Protein AF-A0A0Q9ZPK7-F1 (afdb_monomer)

Radius of gyration: 18.31 Å; Cα contacts (8 Å, |Δi|>4): 106; chains: 1; bounding box: 59×22×41 Å

Foldseek 3Di:
DVLVVQLVVLVVVVVVLVVLFDPVCPPDPCVVVLVVVLNVLSNQLSVLVVQCVVPVDPLSVLSNLLSVLQNVLSVLVCCVPRVVPVVSVVSSVVSNVSSVVSVCVSPVVVVVVVVVVVVVVVVD

Mean predicted aligned error: 6.79 Å

Solvent-accessible surface area (backbone atoms only — not comparable to full-atom values): 6352 Å² total; per-residue (Å²): 113,68,26,58,53,52,33,53,51,50,52,53,51,50,54,58,54,58,73,65,47,50,78,88,55,75,77,44,87,59,50,65,56,53,50,53,52,52,53,52,40,38,51,45,34,20,50,25,47,43,48,22,70,73,67,68,42,77,49,35,46,29,40,29,52,16,33,50,26,40,46,49,13,55,54,25,42,43,39,19,65,56,61,68,39,63,76,31,47,59,59,14,52,52,28,40,53,51,14,52,55,26,45,48,57,43,58,49,57,62,55,53,57,53,52,53,56,58,51,59,63,68,77,105

Structure (mmCIF, N/CA/C/O backbone):
data_AF-A0A0Q9ZPK7-F1
#
_entry.id   AF-A0A0Q9ZPK7-F1
#
loop_
_atom_site.group_PDB
_atom_site.id
_atom_site.type_symbol
_atom_site.label_atom_id
_atom_site.label_alt_id
_atom_site.label_comp_id
_atom_site.label_asym_id
_atom_site.label_entity_id
_atom_site.label_seq_id
_atom_site.pdbx_PDB_ins_code
_atom_site.Cartn_x
_atom_site.Cartn_y
_atom_site.Cartn_z
_atom_site.occupancy
_atom_site.B_iso_or_equiv
_atom_site.auth_seq_id
_atom_site.auth_comp_id
_atom_site.auth_asym_id
_atom_site.auth_atom_id
_atom_site.pdbx_PDB_model_num
ATOM 1 N N . MET A 1 1 ? 3.660 2.957 18.106 1.00 65.31 1 MET A N 1
ATOM 2 C CA . MET A 1 1 ? 4.933 2.265 17.788 1.00 65.31 1 MET A CA 1
ATOM 3 C C . MET A 1 1 ? 4.778 1.251 16.650 1.00 65.31 1 MET A C 1
ATOM 5 O O . MET A 1 1 ? 5.579 1.303 15.731 1.00 65.31 1 MET A O 1
ATOM 9 N N . LEU A 1 2 ? 3.735 0.406 16.634 1.00 80.31 2 LEU A N 1
ATOM 10 C CA . LEU A 1 2 ? 3.537 -0.619 15.588 1.00 80.31 2 LEU A CA 1
ATOM 11 C C . LEU A 1 2 ? 3.354 -0.068 14.157 1.00 80.31 2 LEU A C 1
ATOM 13 O O . LEU A 1 2 ? 4.023 -0.539 13.247 1.00 80.31 2 LEU A O 1
ATOM 17 N N . GLY A 1 3 ? 2.539 0.975 13.951 1.00 83.25 3 GLY A N 1
ATOM 18 C CA . GLY A 1 3 ? 2.355 1.571 12.616 1.00 83.25 3 GLY A CA 1
ATOM 19 C C . GLY A 1 3 ? 3.640 2.151 12.007 1.00 83.25 3 GLY A C 1
ATOM 20 O O . GLY A 1 3 ? 3.87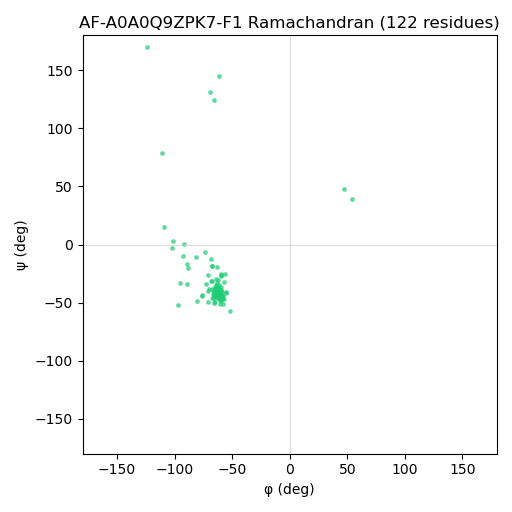1 2.011 10.813 1.00 83.25 3 GLY A O 1
ATOM 21 N N . ILE A 1 4 ? 4.522 2.721 12.836 1.00 87.38 4 ILE A N 1
ATOM 22 C CA . ILE A 1 4 ? 5.833 3.234 12.398 1.00 87.38 4 ILE A CA 1
ATOM 23 C C . ILE A 1 4 ? 6.721 2.086 11.906 1.00 87.38 4 ILE A C 1
ATOM 25 O O . ILE A 1 4 ? 7.375 2.217 10.876 1.00 87.38 4 ILE A O 1
ATOM 29 N N . A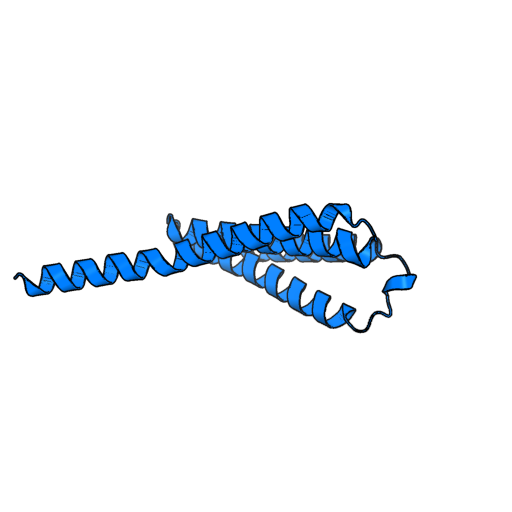LA A 1 5 ? 6.713 0.947 12.607 1.00 89.00 5 ALA A N 1
ATOM 30 C CA . ALA A 1 5 ? 7.453 -0.238 12.180 1.00 89.00 5 ALA A CA 1
ATOM 31 C C . ALA A 1 5 ? 6.938 -0.769 10.832 1.00 89.00 5 ALA A C 1
ATOM 33 O O . ALA A 1 5 ? 7.737 -1.091 9.957 1.00 89.00 5 ALA A O 1
ATOM 34 N N . VAL A 1 6 ? 5.615 -0.788 10.629 1.00 89.00 6 VAL A N 1
ATOM 35 C CA . VAL A 1 6 ? 5.009 -1.186 9.347 1.00 89.00 6 VAL A CA 1
ATOM 36 C C . VAL A 1 6 ? 5.439 -0.243 8.221 1.00 89.00 6 VAL A C 1
ATOM 38 O O . VAL A 1 6 ? 5.853 -0.718 7.165 1.00 89.00 6 VAL A O 1
ATOM 41 N N . VAL A 1 7 ? 5.411 1.075 8.446 1.00 91.31 7 VAL A N 1
ATOM 42 C CA . VAL A 1 7 ? 5.887 2.069 7.466 1.00 91.31 7 VAL A CA 1
ATOM 43 C C . VAL A 1 7 ? 7.364 1.851 7.133 1.00 91.31 7 VAL A C 1
ATOM 45 O O . VAL A 1 7 ? 7.717 1.804 5.958 1.00 91.31 7 VAL A O 1
ATOM 48 N N . ALA A 1 8 ? 8.221 1.648 8.137 1.00 90.56 8 ALA A N 1
ATOM 49 C CA . ALA A 1 8 ? 9.649 1.419 7.924 1.00 90.56 8 ALA A CA 1
ATOM 50 C C . ALA A 1 8 ? 9.922 0.159 7.082 1.00 90.56 8 ALA A C 1
ATOM 52 O O . ALA A 1 8 ? 10.739 0.198 6.162 1.00 90.56 8 ALA A O 1
ATOM 53 N N . ILE A 1 9 ? 9.201 -0.937 7.349 1.00 91.19 9 ILE A N 1
ATOM 54 C CA . ILE A 1 9 ? 9.299 -2.175 6.563 1.00 91.19 9 ILE A CA 1
ATOM 55 C C . ILE A 1 9 ?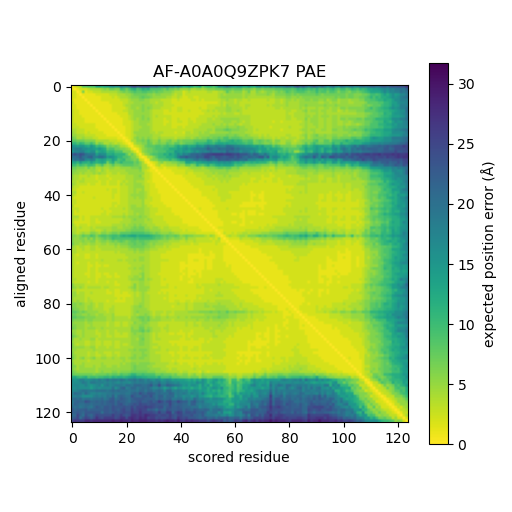 8.846 -1.937 5.117 1.00 91.19 9 ILE A C 1
ATOM 57 O O . ILE A 1 9 ? 9.521 -2.370 4.187 1.00 91.19 9 ILE A O 1
ATOM 61 N N . ASN A 1 10 ? 7.739 -1.222 4.909 1.00 91.00 10 ASN A N 1
ATOM 62 C CA . ASN A 1 10 ? 7.237 -0.927 3.566 1.00 91.00 10 ASN A CA 1
ATOM 63 C C . ASN A 1 10 ? 8.205 -0.041 2.765 1.00 91.00 10 ASN A C 1
ATOM 65 O O . ASN A 1 10 ? 8.447 -0.311 1.592 1.00 91.00 10 ASN A O 1
ATOM 69 N N . ILE A 1 11 ? 8.824 0.960 3.401 1.00 91.56 11 ILE A N 1
ATOM 70 C CA . ILE A 1 11 ? 9.876 1.777 2.776 1.00 91.56 11 ILE A CA 1
ATOM 71 C C . ILE A 1 11 ? 11.073 0.904 2.382 1.00 91.56 11 ILE A C 1
ATOM 73 O O . ILE A 1 11 ? 11.588 1.022 1.272 1.00 91.56 11 ILE A O 1
ATOM 77 N N . TYR A 1 12 ? 11.507 -0.002 3.262 1.00 92.69 12 TYR A N 1
ATOM 78 C CA . TYR A 1 12 ? 12.594 -0.929 2.951 1.00 92.69 12 TYR A CA 1
ATOM 79 C C . TYR A 1 12 ? 12.273 -1.814 1.734 1.00 92.69 12 TYR A C 1
ATOM 81 O O . TYR A 1 12 ? 13.112 -1.977 0.846 1.00 92.69 12 TYR A O 1
ATOM 89 N N . LEU A 1 13 ? 11.053 -2.356 1.667 1.00 89.06 13 LEU A N 1
ATOM 90 C CA . LEU A 1 13 ? 10.597 -3.162 0.533 1.00 89.06 13 LEU A CA 1
ATOM 91 C C . LEU A 1 13 ? 10.521 -2.343 -0.762 1.00 89.06 13 LEU A C 1
ATOM 93 O O . LEU A 1 13 ? 10.933 -2.840 -1.809 1.00 89.06 13 LEU A O 1
ATOM 97 N N . LEU A 1 14 ? 10.084 -1.083 -0.690 1.00 89.38 14 LEU A N 1
ATOM 98 C CA . LEU A 1 14 ? 10.084 -0.169 -1.832 1.00 89.38 14 LEU A CA 1
ATOM 99 C C . LEU A 1 14 ? 11.495 0.023 -2.400 1.00 89.38 14 LEU A C 1
ATOM 101 O O . LEU A 1 14 ? 11.683 -0.097 -3.606 1.00 89.38 14 LEU A O 1
ATOM 105 N N . PHE A 1 15 ? 12.506 0.241 -1.552 1.00 89.19 15 PHE A N 1
ATOM 106 C CA . PHE A 1 15 ? 13.897 0.336 -2.015 1.00 89.19 15 PHE A CA 1
ATOM 107 C C . PHE A 1 15 ? 14.388 -0.952 -2.682 1.00 89.19 15 PHE A C 1
ATOM 109 O O . PHE A 1 15 ? 15.114 -0.894 -3.674 1.00 89.19 15 PHE A O 1
ATOM 116 N N . LYS A 1 16 ? 13.989 -2.120 -2.162 1.00 89.75 16 LYS A N 1
ATOM 117 C CA . LYS A 1 16 ? 14.328 -3.410 -2.778 1.00 89.75 16 LYS A CA 1
ATOM 118 C C . LYS A 1 16 ? 13.706 -3.573 -4.157 1.00 89.75 16 LYS A C 1
ATOM 120 O O . LYS A 1 16 ? 14.392 -4.049 -5.053 1.00 89.75 16 LYS A O 1
ATOM 125 N N . LEU A 1 17 ? 12.454 -3.158 -4.323 1.00 85.62 17 LEU A N 1
ATOM 126 C CA . LEU A 1 17 ? 11.777 -3.159 -5.617 1.00 85.62 17 LEU A CA 1
ATOM 127 C C . LEU A 1 17 ? 12.433 -2.193 -6.593 1.00 85.62 17 LEU A C 1
ATOM 129 O O . LEU A 1 17 ? 12.682 -2.553 -7.738 1.00 85.62 17 LEU A O 1
AT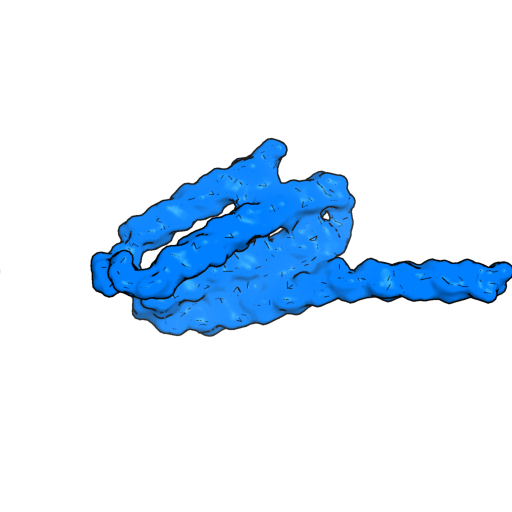OM 133 N N . LEU A 1 18 ? 12.786 -0.999 -6.122 1.00 85.75 18 LEU A N 1
ATOM 134 C CA . LEU A 1 18 ? 13.441 0.013 -6.940 1.00 85.75 18 LEU A CA 1
ATOM 135 C C . LEU A 1 18 ? 14.776 -0.466 -7.512 1.00 85.75 18 LEU A C 1
ATOM 137 O O . LEU A 1 18 ? 15.100 -0.170 -8.655 1.00 85.75 18 LEU A O 1
ATOM 141 N N . ALA A 1 19 ? 15.523 -1.250 -6.735 1.00 86.94 19 ALA A N 1
ATOM 142 C CA . ALA A 1 19 ? 16.781 -1.846 -7.172 1.00 86.94 19 ALA A CA 1
ATOM 143 C C . ALA A 1 19 ? 16.613 -2.933 -8.254 1.00 86.94 19 ALA A C 1
ATOM 145 O O . ALA A 1 19 ? 17.608 -3.356 -8.835 1.00 86.94 19 ALA A O 1
ATOM 146 N N . MET A 1 20 ? 15.388 -3.408 -8.506 1.00 86.44 20 MET A N 1
ATOM 147 C CA . MET A 1 20 ? 15.083 -4.384 -9.559 1.00 86.44 20 MET A CA 1
ATOM 148 C C . MET A 1 20 ? 14.674 -3.720 -10.880 1.00 86.44 20 MET A C 1
ATOM 150 O O . MET A 1 20 ? 14.562 -4.419 -11.883 1.00 86.44 20 MET A O 1
ATOM 154 N N . VAL A 1 21 ? 14.442 -2.400 -10.893 1.00 83.75 21 VAL A N 1
ATOM 155 C CA . VAL A 1 21 ? 14.015 -1.673 -12.097 1.00 83.75 21 VAL A CA 1
ATOM 156 C C . VAL A 1 21 ? 15.137 -1.696 -13.139 1.00 83.75 21 VAL A C 1
ATOM 158 O O . VAL A 1 21 ? 16.246 -1.247 -12.839 1.00 83.75 21 VAL A O 1
ATOM 161 N N . PRO A 1 22 ? 14.878 -2.175 -14.368 1.00 79.06 22 PRO A N 1
ATOM 162 C CA . PRO A 1 22 ? 15.826 -2.066 -15.469 1.00 79.06 22 PRO A CA 1
ATOM 163 C C . PRO A 1 22 ? 16.123 -0.600 -15.803 1.00 79.06 22 PRO A C 1
ATOM 165 O O . PRO A 1 22 ? 15.222 0.240 -15.784 1.00 79.06 22 PRO A O 1
ATOM 168 N N . GLU A 1 23 ? 17.361 -0.288 -16.201 1.00 73.44 23 GLU A N 1
ATOM 169 C CA . GLU A 1 23 ? 17.784 1.097 -16.485 1.00 73.44 23 GLU A CA 1
ATOM 170 C C . GLU A 1 23 ? 16.923 1.816 -17.538 1.00 73.44 23 GLU A C 1
ATOM 172 O O . GLU A 1 23 ? 16.778 3.037 -17.498 1.00 73.44 23 GLU A O 1
ATOM 177 N N . ALA A 1 24 ? 16.281 1.056 -18.430 1.00 69.69 24 ALA A N 1
ATOM 178 C CA . ALA A 1 24 ? 15.377 1.561 -19.459 1.00 69.69 24 ALA A CA 1
ATOM 179 C C . ALA A 1 24 ? 14.162 2.340 -18.910 1.00 69.69 24 ALA A C 1
ATOM 181 O O . ALA A 1 24 ? 13.644 3.210 -19.605 1.00 69.69 24 ALA A O 1
ATOM 182 N N . PHE A 1 25 ? 13.727 2.067 -17.675 1.00 68.44 25 PHE A N 1
ATOM 183 C CA . PHE A 1 25 ? 12.549 2.699 -17.065 1.00 68.44 25 PHE A CA 1
ATOM 184 C C . PHE A 1 25 ? 12.890 3.803 -16.050 1.00 68.44 25 PHE A C 1
ATOM 186 O O . PHE A 1 25 ? 11.990 4.465 -15.535 1.00 68.44 25 PHE A O 1
ATOM 193 N N . ILE A 1 26 ? 14.179 4.047 -15.775 1.00 61.41 26 ILE A N 1
ATOM 194 C CA . ILE A 1 26 ? 14.634 5.040 -14.781 1.00 61.41 26 ILE A CA 1
ATOM 195 C C . ILE A 1 26 ? 14.318 6.487 -15.221 1.00 61.41 26 ILE A C 1
ATOM 197 O O . ILE A 1 26 ? 14.249 7.388 -14.386 1.00 61.41 26 ILE A O 1
ATOM 201 N N . TYR A 1 27 ? 14.061 6.710 -16.515 1.00 56.91 27 TYR A N 1
ATOM 202 C CA . TYR A 1 27 ? 13.782 8.028 -17.102 1.00 56.91 27 TYR A CA 1
ATOM 203 C C . TYR A 1 27 ? 12.327 8.234 -17.541 1.00 56.91 27 TYR A C 1
ATOM 205 O O . TYR A 1 27 ? 12.038 9.179 -18.277 1.00 56.91 27 TYR A O 1
ATOM 213 N N . ASP A 1 28 ? 11.405 7.376 -17.103 1.00 68.94 28 ASP A N 1
ATOM 214 C CA . ASP A 1 28 ? 9.989 7.571 -17.401 1.00 68.94 28 ASP A CA 1
ATOM 215 C C . ASP A 1 28 ? 9.439 8.793 -16.641 1.00 68.94 28 ASP A C 1
ATOM 217 O O . ASP A 1 28 ? 9.619 8.943 -15.430 1.00 68.94 28 ASP A O 1
ATOM 221 N N . TYR A 1 29 ? 8.738 9.679 -17.350 1.00 70.75 29 TYR A N 1
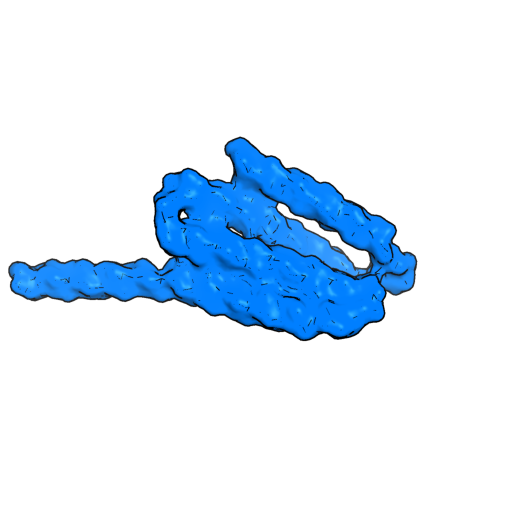ATOM 222 C CA . TYR A 1 29 ? 8.132 10.886 -16.784 1.00 70.75 29 TYR A CA 1
ATOM 223 C C . TYR A 1 29 ? 7.123 10.562 -15.670 1.00 70.75 29 TYR A C 1
ATOM 225 O O . TYR A 1 29 ? 6.915 11.364 -14.759 1.00 70.75 29 TYR A O 1
ATOM 233 N N . PHE A 1 30 ? 6.514 9.374 -15.712 1.00 76.50 30 PHE A N 1
ATOM 234 C CA . PHE A 1 30 ? 5.543 8.926 -14.712 1.00 76.50 30 PHE A CA 1
ATOM 235 C C . PHE A 1 30 ? 6.175 8.353 -13.436 1.00 76.50 30 PHE A C 1
ATOM 237 O O . PHE A 1 30 ? 5.478 8.186 -12.430 1.00 76.50 30 PHE A O 1
ATOM 244 N N . TYR A 1 31 ? 7.486 8.115 -13.429 1.00 80.94 31 TYR A N 1
ATOM 245 C CA . TYR A 1 31 ? 8.197 7.519 -12.300 1.00 80.94 31 TYR A CA 1
ATOM 246 C C . TYR A 1 31 ? 8.079 8.316 -10.984 1.00 80.94 31 TYR A C 1
ATOM 248 O O . TYR A 1 31 ? 7.757 7.711 -9.956 1.00 80.94 31 TYR A O 1
ATOM 256 N N . PRO A 1 32 ? 8.218 9.661 -10.960 1.00 84.06 32 PRO A N 1
ATOM 257 C CA . PRO A 1 32 ? 8.023 10.447 -9.739 1.00 84.06 32 PRO A CA 1
ATOM 258 C C . PRO A 1 32 ? 6.585 10.386 -9.207 1.00 84.06 32 PRO A C 1
ATOM 260 O O . PRO A 1 32 ? 6.376 10.360 -7.994 1.00 84.06 32 PRO A O 1
ATOM 263 N N . VAL A 1 33 ? 5.592 10.346 -10.103 1.00 86.94 33 VAL A N 1
ATOM 264 C CA . VAL A 1 33 ? 4.168 10.260 -9.736 1.00 86.94 33 VAL A CA 1
ATOM 265 C C . VAL A 1 33 ? 3.874 8.911 -9.093 1.00 86.94 33 VAL A C 1
ATOM 267 O O . VAL A 1 33 ? 3.253 8.858 -8.032 1.00 86.94 33 VAL A O 1
ATOM 270 N N . TYR A 1 34 ? 4.374 7.831 -9.695 1.00 85.69 34 TYR A N 1
ATOM 271 C CA . TYR A 1 34 ? 4.277 6.491 -9.128 1.00 85.69 34 TYR A CA 1
ATOM 272 C C . TYR A 1 34 ? 4.913 6.423 -7.729 1.00 85.69 34 TYR A C 1
ATOM 274 O O . TYR A 1 34 ? 4.284 5.935 -6.789 1.00 85.69 34 TYR A O 1
ATOM 282 N N . LEU A 1 35 ? 6.119 6.974 -7.559 1.00 87.50 35 LEU A N 1
ATOM 283 C CA . LEU A 1 35 ? 6.805 7.022 -6.264 1.00 87.50 35 LEU A CA 1
ATOM 284 C C . LEU A 1 35 ? 5.997 7.789 -5.210 1.00 87.50 35 LEU A C 1
ATOM 286 O O . LEU A 1 35 ? 5.849 7.314 -4.085 1.00 87.50 35 LEU A O 1
ATOM 290 N N . ALA A 1 36 ? 5.441 8.948 -5.570 1.00 90.75 36 ALA A N 1
ATOM 291 C CA . ALA A 1 36 ? 4.629 9.756 -4.665 1.00 90.75 36 ALA A CA 1
ATOM 292 C C . ALA A 1 36 ? 3.346 9.030 -4.227 1.00 90.75 36 ALA A C 1
ATOM 294 O O . ALA A 1 36 ? 3.024 9.020 -3.038 1.00 90.75 36 ALA A O 1
ATOM 295 N N . LEU A 1 37 ? 2.641 8.391 -5.167 1.00 90.62 37 LEU A N 1
ATOM 296 C CA . LEU A 1 37 ? 1.441 7.603 -4.876 1.00 90.62 37 LEU A CA 1
ATOM 297 C C . LEU A 1 37 ? 1.767 6.395 -3.994 1.00 90.62 37 LEU A C 1
ATOM 299 O O . LEU A 1 37 ? 1.106 6.189 -2.981 1.00 90.62 37 LEU A O 1
ATOM 303 N N . THR A 1 38 ? 2.848 5.679 -4.301 1.00 91.75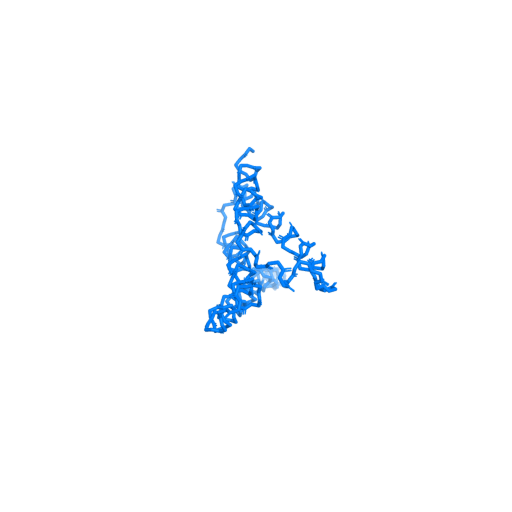 38 THR A N 1
ATOM 304 C CA . THR A 1 38 ? 3.298 4.531 -3.501 1.00 91.75 38 THR A CA 1
ATOM 305 C C . THR A 1 38 ? 3.636 4.955 -2.071 1.00 91.75 38 THR A C 1
ATOM 307 O O . THR A 1 38 ? 3.218 4.312 -1.111 1.00 91.75 38 THR A O 1
ATOM 310 N N . LEU A 1 39 ? 4.346 6.074 -1.892 1.00 93.06 39 LEU A N 1
ATOM 311 C CA . LEU A 1 39 ? 4.633 6.622 -0.563 1.00 93.06 39 LEU A CA 1
ATOM 312 C C . LEU A 1 39 ? 3.352 6.999 0.192 1.00 93.06 39 LEU A C 1
ATOM 314 O O . LEU A 1 39 ? 3.253 6.736 1.393 1.00 93.06 39 LEU A O 1
ATOM 318 N N . LEU A 1 40 ? 2.362 7.572 -0.496 1.00 94.94 40 LEU A N 1
ATOM 319 C CA . LEU A 1 40 ? 1.066 7.885 0.099 1.00 94.94 40 LEU A CA 1
ATOM 320 C C . LEU A 1 40 ? 0.342 6.610 0.557 1.00 94.94 40 LEU A C 1
ATOM 322 O O . LEU A 1 40 ? -0.166 6.576 1.679 1.00 94.94 40 LEU A O 1
ATOM 326 N N . THR A 1 41 ? 0.358 5.550 -0.253 1.00 94.88 41 THR A N 1
ATOM 327 C CA . THR A 1 41 ? -0.210 4.244 0.108 1.00 94.88 41 THR A CA 1
ATOM 328 C C . THR A 1 41 ? 0.510 3.628 1.310 1.00 94.88 41 THR A C 1
ATOM 330 O O . THR A 1 41 ? -0.140 3.122 2.225 1.00 94.88 41 THR A O 1
ATOM 333 N N . ILE A 1 42 ? 1.839 3.736 1.392 1.00 94.75 42 ILE A N 1
ATOM 334 C CA . ILE A 1 42 ? 2.617 3.261 2.549 1.00 94.75 42 ILE A CA 1
ATOM 335 C C . ILE A 1 42 ? 2.216 4.003 3.831 1.00 94.75 42 ILE A C 1
ATOM 337 O O . ILE A 1 42 ? 1.997 3.379 4.876 1.00 94.75 42 ILE A O 1
ATOM 341 N N . LEU A 1 43 ? 2.093 5.332 3.765 1.00 95.25 43 LEU A N 1
ATOM 342 C CA . LEU A 1 43 ? 1.624 6.132 4.897 1.00 95.25 43 LEU A CA 1
ATOM 343 C C . LEU A 1 43 ? 0.189 5.754 5.282 1.00 95.25 43 LEU A C 1
ATOM 345 O O . LEU A 1 43 ? -0.099 5.597 6.470 1.00 95.25 43 LEU A O 1
ATOM 349 N N . LEU A 1 44 ? -0.685 5.541 4.294 1.00 95.69 44 LEU A N 1
ATOM 350 C CA . LEU A 1 44 ? -2.061 5.100 4.505 1.00 95.69 44 LEU A CA 1
ATOM 351 C C . LEU A 1 44 ? -2.115 3.757 5.242 1.00 95.69 44 LEU A C 1
ATOM 353 O O . LEU A 1 44 ? -2.872 3.637 6.202 1.00 95.69 44 LEU A O 1
ATOM 357 N N . VAL A 1 45 ? -1.286 2.778 4.867 1.00 95.50 45 VAL A N 1
ATOM 358 C CA . VAL A 1 45 ? -1.175 1.494 5.582 1.00 95.50 45 VAL A CA 1
ATOM 359 C C . VAL A 1 45 ? -0.754 1.715 7.036 1.00 95.50 45 VAL A C 1
ATOM 361 O O . VAL A 1 45 ? -1.362 1.145 7.944 1.00 95.50 45 VAL A O 1
ATOM 364 N N . GLY A 1 46 ? 0.234 2.578 7.289 1.00 94.31 46 GLY A N 1
ATOM 365 C CA . GLY A 1 46 ? 0.662 2.927 8.648 1.00 94.31 46 GLY A CA 1
ATOM 366 C C . GLY A 1 46 ? -0.456 3.543 9.496 1.00 94.31 46 GLY A C 1
ATOM 367 O O . GLY A 1 46 ? -0.645 3.170 10.663 1.00 94.31 46 GLY A O 1
ATOM 368 N N . VAL A 1 47 ? -1.227 4.455 8.900 1.00 94.44 47 VAL A N 1
ATOM 369 C CA . VAL A 1 47 ? -2.398 5.082 9.527 1.00 94.44 47 VAL A CA 1
ATOM 370 C C . VAL A 1 47 ? -3.495 4.050 9.771 1.00 94.44 47 VAL A C 1
ATOM 372 O O . VAL A 1 47 ? -4.010 3.980 10.885 1.00 94.44 47 VAL A O 1
ATOM 375 N N . ALA A 1 48 ? -3.820 3.210 8.788 1.00 94.56 48 ALA A N 1
ATOM 376 C CA . ALA A 1 48 ? -4.868 2.201 8.902 1.00 94.56 48 ALA A CA 1
ATOM 377 C C . ALA A 1 48 ? -4.536 1.150 9.969 1.00 94.56 48 ALA A C 1
ATOM 379 O O . ALA A 1 48 ? -5.403 0.766 10.756 1.00 94.56 48 ALA A O 1
ATOM 380 N N . PHE A 1 49 ? -3.264 0.756 10.072 1.00 94.56 49 PHE A N 1
ATOM 381 C CA . PHE A 1 49 ? -2.786 -0.140 11.121 1.00 94.56 49 PHE A CA 1
ATOM 382 C C . PHE A 1 49 ? -2.919 0.496 12.507 1.00 94.56 49 PHE A C 1
ATOM 384 O O . PHE A 1 49 ? -3.415 -0.129 13.444 1.00 94.56 49 PHE A O 1
ATOM 391 N N . THR A 1 50 ? -2.516 1.761 12.634 1.00 93.94 50 THR A N 1
ATOM 392 C CA . THR A 1 50 ? -2.629 2.508 13.894 1.00 93.94 50 THR A CA 1
ATOM 393 C C . THR A 1 50 ? -4.091 2.693 14.298 1.00 93.94 50 THR A C 1
ATOM 395 O O . THR A 1 50 ? -4.444 2.443 15.448 1.00 93.94 50 THR A O 1
ATOM 398 N N . TYR A 1 51 ? -4.954 3.053 13.347 1.00 92.50 51 TYR A N 1
ATOM 399 C CA . TYR A 1 51 ? -6.390 3.207 13.555 1.00 92.50 51 TYR A CA 1
ATOM 400 C C . TYR A 1 51 ? -7.040 1.897 14.010 1.00 92.50 51 TYR A C 1
ATOM 402 O O . TYR A 1 51 ? -7.776 1.882 14.997 1.00 92.50 51 TYR A O 1
ATOM 410 N N . ASN A 1 52 ? -6.714 0.781 13.353 1.00 94.00 52 ASN A N 1
ATOM 411 C CA . ASN A 1 52 ? -7.218 -0.528 13.750 1.00 94.00 52 ASN A CA 1
ATOM 412 C C . ASN A 1 52 ? -6.724 -0.963 15.129 1.00 94.00 52 ASN A C 1
ATOM 414 O O . ASN A 1 52 ? -7.495 -1.537 15.888 1.00 94.00 52 ASN A O 1
ATOM 418 N N . ASN A 1 53 ? -5.482 -0.645 15.488 1.00 92.69 53 ASN A N 1
ATOM 419 C CA . ASN A 1 53 ? -4.955 -0.960 16.811 1.00 92.69 53 ASN A CA 1
ATOM 420 C C . ASN A 1 53 ? -5.632 -0.155 17.937 1.00 92.69 53 ASN A C 1
ATOM 422 O O . ASN A 1 53 ? -5.726 -0.646 19.056 1.00 92.69 53 ASN A O 1
ATOM 426 N N . ILE A 1 54 ? -6.081 1.075 17.663 1.00 91.81 54 ILE A N 1
ATOM 427 C CA . ILE A 1 54 ? -6.763 1.928 18.651 1.00 91.81 54 ILE A CA 1
ATOM 428 C C . ILE A 1 54 ? -8.236 1.532 18.796 1.00 91.81 54 ILE A C 1
ATOM 430 O O . ILE A 1 54 ? -8.729 1.399 19.911 1.00 91.81 54 ILE A O 1
ATOM 434 N N . VAL A 1 55 ? -8.945 1.382 17.675 1.00 91.50 55 VAL A N 1
ATOM 435 C CA . VAL A 1 55 ? -10.406 1.202 17.675 1.00 91.50 55 VAL A CA 1
ATOM 436 C C . VAL A 1 55 ? -10.802 -0.273 17.775 1.00 91.50 55 VAL A C 1
ATOM 438 O O . VAL A 1 55 ? -11.811 -0.592 18.396 1.00 91.50 55 VAL A O 1
ATOM 441 N N . SER A 1 56 ? -10.011 -1.170 17.178 1.00 90.38 56 SER A N 1
ATOM 442 C CA . SER A 1 56 ? -10.167 -2.629 17.236 1.00 90.38 56 SER A CA 1
ATOM 443 C C . SER A 1 56 ? -11.600 -3.122 16.987 1.00 90.38 56 SER A C 1
ATOM 445 O O . SER A 1 56 ? -12.149 -3.936 17.730 1.00 90.38 56 SER A O 1
ATOM 447 N N . ASN A 1 57 ? -12.243 -2.613 15.933 1.00 89.81 57 ASN A N 1
ATOM 448 C CA . ASN A 1 57 ? -13.589 -3.029 15.547 1.00 89.81 57 ASN A CA 1
ATOM 449 C C . ASN A 1 57 ? -13.634 -3.529 14.094 1.00 89.81 57 ASN A C 1
ATOM 451 O O . ASN A 1 57 ? -12.695 -3.374 13.313 1.00 89.81 57 ASN A O 1
ATOM 455 N N . LYS A 1 58 ? -14.763 -4.134 13.699 1.00 88.19 58 LYS A N 1
ATOM 456 C CA . LYS A 1 58 ? -14.936 -4.676 12.335 1.00 88.19 58 LYS A CA 1
ATOM 457 C C . LYS A 1 58 ? -14.722 -3.610 11.252 1.00 88.19 58 LYS A C 1
ATOM 459 O O . LYS A 1 58 ? -14.237 -3.915 10.171 1.00 88.19 58 LYS A O 1
ATOM 464 N N . ARG A 1 59 ? -15.067 -2.355 11.548 1.00 87.81 59 ARG A N 1
ATOM 465 C CA . ARG A 1 59 ? -14.938 -1.229 10.622 1.00 87.81 59 ARG A CA 1
ATOM 466 C C . ARG A 1 59 ? -13.477 -0.839 10.407 1.00 87.81 59 ARG A C 1
ATOM 468 O O . ARG A 1 59 ? -13.046 -0.710 9.266 1.00 87.81 59 ARG A O 1
ATOM 475 N N . SER A 1 60 ? -12.716 -0.672 11.484 1.00 91.38 60 SER A N 1
ATOM 476 C CA . SER A 1 60 ? -11.288 -0.379 11.410 1.00 91.38 60 SER A CA 1
ATOM 477 C C . SER A 1 60 ? -10.523 -1.514 10.736 1.00 91.38 60 SER A C 1
ATOM 479 O O . SER A 1 60 ? -9.564 -1.253 10.014 1.00 91.38 60 SER A O 1
ATOM 481 N N . PHE A 1 61 ? -11.011 -2.749 10.879 1.00 93.12 61 PHE A N 1
ATOM 482 C CA . PHE A 1 61 ? -10.483 -3.898 10.158 1.00 93.12 61 PHE A CA 1
ATOM 483 C C . PHE A 1 61 ? -10.731 -3.813 8.643 1.00 93.12 61 PHE A C 1
ATOM 485 O O . PHE A 1 61 ? -9.803 -4.056 7.877 1.00 93.12 61 PHE A O 1
ATOM 492 N N . TYR A 1 62 ? -11.925 -3.403 8.188 1.00 94.69 62 TYR A N 1
ATOM 493 C CA . TYR A 1 62 ? -12.174 -3.174 6.755 1.00 94.69 62 TYR A CA 1
ATOM 494 C C . TYR A 1 62 ? -11.272 -2.082 6.175 1.00 94.69 62 TYR A C 1
ATOM 496 O O . TYR A 1 62 ? -10.738 -2.257 5.084 1.00 94.69 62 TYR A O 1
ATOM 504 N N . PHE A 1 63 ? -11.046 -0.992 6.916 1.00 95.25 63 PHE A N 1
ATOM 505 C CA . PHE A 1 63 ? -10.126 0.066 6.489 1.00 95.25 63 PHE A CA 1
ATOM 506 C C . PHE A 1 63 ? -8.675 -0.423 6.391 1.00 95.25 63 PHE A C 1
ATOM 508 O O . PHE A 1 63 ? -7.995 -0.144 5.406 1.00 95.25 63 PHE A O 1
ATOM 515 N N . LEU A 1 64 ? -8.214 -1.198 7.378 1.00 95.69 64 LEU A N 1
ATOM 516 C CA . LEU A 1 64 ? -6.896 -1.831 7.342 1.00 95.69 64 LEU A CA 1
ATOM 517 C C . LEU A 1 64 ? -6.752 -2.761 6.135 1.00 95.69 64 LEU A C 1
ATOM 519 O O . LEU A 1 64 ? -5.766 -2.673 5.407 1.00 95.69 64 LEU A O 1
ATOM 523 N N . LEU A 1 65 ? -7.735 -3.631 5.907 1.00 96.12 65 LEU A N 1
ATOM 524 C CA . LEU A 1 65 ? -7.698 -4.583 4.803 1.00 96.12 65 LEU A CA 1
ATOM 525 C C . LEU A 1 65 ? -7.733 -3.874 3.442 1.00 96.12 65 LEU A C 1
ATOM 527 O O . LEU A 1 65 ? -7.007 -4.269 2.533 1.00 96.12 65 LEU A O 1
ATOM 531 N N . ALA A 1 66 ? -8.507 -2.793 3.324 1.00 96.88 66 ALA A N 1
ATOM 532 C CA . ALA A 1 66 ? -8.519 -1.962 2.129 1.00 96.88 66 ALA A CA 1
ATOM 533 C C . ALA A 1 66 ? -7.145 -1.346 1.837 1.00 96.88 66 ALA A C 1
ATOM 535 O O . ALA A 1 66 ? -6.660 -1.442 0.713 1.00 96.88 66 ALA A O 1
ATOM 536 N N . ALA A 1 67 ? -6.495 -0.760 2.849 1.00 96.12 67 ALA A N 1
ATOM 537 C CA . ALA A 1 67 ? -5.166 -0.173 2.695 1.00 96.12 67 ALA A CA 1
ATOM 538 C C . ALA A 1 67 ? -4.115 -1.226 2.299 1.00 96.12 67 ALA A C 1
ATOM 540 O O . ALA A 1 67 ? -3.270 -0.959 1.448 1.00 96.12 67 ALA A O 1
ATOM 541 N N . LEU A 1 68 ? -4.188 -2.437 2.868 1.00 94.94 68 LEU A N 1
ATOM 542 C CA . LEU A 1 68 ? -3.292 -3.541 2.509 1.00 94.94 68 LEU A CA 1
ATOM 543 C C . LEU A 1 68 ? -3.501 -4.013 1.065 1.00 94.94 68 LEU A C 1
ATOM 545 O O . LEU A 1 68 ? -2.522 -4.207 0.350 1.00 94.94 68 LEU A O 1
ATOM 549 N N . PHE A 1 69 ? -4.747 -4.170 0.608 1.00 97.00 69 PHE A N 1
ATOM 550 C CA . PHE A 1 69 ? -5.002 -4.535 -0.789 1.00 97.00 69 PHE A CA 1
ATOM 551 C C . PHE A 1 69 ? -4.632 -3.425 -1.771 1.00 97.00 69 PHE A C 1
ATOM 553 O O . PHE A 1 69 ? -4.162 -3.737 -2.860 1.00 97.00 69 PHE A O 1
ATOM 560 N N . LEU A 1 70 ? -4.750 -2.154 -1.383 1.00 95.94 70 LEU A N 1
ATOM 561 C CA . LEU A 1 70 ? -4.247 -1.051 -2.197 1.00 95.94 70 LEU A CA 1
ATOM 562 C C . LEU A 1 70 ? -2.717 -1.120 -2.340 1.00 95.94 70 LEU A C 1
ATOM 564 O O . LEU A 1 70 ? -2.207 -1.041 -3.451 1.00 95.94 70 LEU A O 1
ATOM 568 N N . ALA A 1 71 ? -1.991 -1.382 -1.248 1.00 94.38 71 ALA A N 1
ATOM 569 C CA . ALA A 1 71 ? -0.539 -1.575 -1.294 1.00 94.38 71 ALA A CA 1
ATOM 570 C C . ALA A 1 71 ? -0.128 -2.797 -2.136 1.00 94.38 71 ALA A C 1
ATOM 572 O O . ALA A 1 71 ? 0.864 -2.751 -2.863 1.00 94.38 71 ALA A O 1
ATOM 573 N N . PHE A 1 72 ? -0.898 -3.890 -2.079 1.00 93.81 72 PHE A N 1
ATOM 574 C CA . PHE A 1 72 ? -0.671 -5.035 -2.960 1.00 93.81 72 PHE A CA 1
ATOM 575 C C . PHE A 1 72 ? -0.963 -4.705 -4.426 1.00 93.81 72 PHE A C 1
ATOM 577 O O . PHE A 1 72 ? -0.217 -5.155 -5.290 1.00 93.81 72 PHE A O 1
ATOM 584 N N . SER A 1 73 ? -1.997 -3.920 -4.726 1.00 95.44 73 SER A N 1
ATOM 585 C CA . SER A 1 73 ? -2.254 -3.418 -6.082 1.00 95.44 73 SER A CA 1
ATOM 586 C C . SER A 1 73 ? -1.055 -2.612 -6.595 1.00 95.44 73 SER A C 1
ATOM 588 O O . SER A 1 73 ? -0.491 -2.999 -7.615 1.00 95.44 73 SER A O 1
ATOM 590 N N . ASP A 1 74 ? -0.553 -1.634 -5.829 1.00 92.31 74 ASP A N 1
ATOM 591 C CA . ASP A 1 74 ? 0.633 -0.840 -6.199 1.00 92.31 74 ASP A CA 1
ATOM 592 C C . ASP A 1 74 ? 1.861 -1.723 -6.497 1.00 92.31 74 ASP A C 1
ATOM 594 O O . ASP A 1 74 ? 2.566 -1.518 -7.487 1.00 92.31 74 ASP A O 1
ATOM 598 N N . PHE A 1 75 ? 2.086 -2.763 -5.688 1.00 91.31 75 PHE A N 1
ATOM 599 C CA . PHE A 1 75 ? 3.156 -3.739 -5.910 1.00 91.31 75 PHE A CA 1
ATOM 600 C C . PHE A 1 75 ? 3.000 -4.517 -7.226 1.00 91.31 75 PHE A C 1
ATOM 602 O O . PHE A 1 75 ? 3.967 -4.696 -7.967 1.00 91.31 75 PHE A O 1
ATOM 609 N N . ASN A 1 76 ? 1.790 -4.990 -7.536 1.00 93.00 76 ASN A N 1
ATOM 610 C CA . ASN A 1 76 ? 1.530 -5.729 -8.773 1.00 93.00 76 ASN A CA 1
ATOM 611 C C . ASN A 1 76 ? 1.599 -4.800 -9.998 1.00 93.00 76 ASN A C 1
ATOM 613 O O . ASN A 1 76 ? 2.157 -5.189 -11.023 1.00 93.00 76 ASN A O 1
ATOM 617 N N . PHE A 1 77 ? 1.110 -3.562 -9.878 1.00 91.69 77 PHE A N 1
ATOM 618 C CA . PHE A 1 77 ? 1.246 -2.530 -10.903 1.00 91.69 77 PHE A CA 1
ATOM 619 C C . PHE A 1 77 ? 2.720 -2.260 -11.229 1.00 91.69 77 PHE A C 1
ATOM 621 O O . PHE A 1 77 ? 3.098 -2.211 -12.400 1.00 91.69 77 PHE A O 1
ATOM 628 N N . PHE A 1 78 ? 3.568 -2.160 -10.202 1.00 89.69 78 PHE A N 1
ATOM 629 C CA . PHE A 1 78 ? 5.003 -1.981 -10.383 1.00 89.69 78 PHE A CA 1
ATOM 630 C C . PHE A 1 78 ? 5.638 -3.107 -11.192 1.00 89.69 78 PHE A C 1
ATOM 632 O O . PHE A 1 78 ? 6.377 -2.848 -12.137 1.00 89.69 78 PHE A O 1
ATOM 639 N N . ILE A 1 79 ? 5.322 -4.356 -10.853 1.00 90.12 79 ILE A N 1
ATOM 640 C CA . ILE A 1 79 ? 5.830 -5.520 -11.582 1.00 90.12 79 ILE A CA 1
ATOM 641 C C . ILE A 1 79 ? 5.330 -5.508 -13.034 1.00 90.12 79 ILE A C 1
ATOM 643 O O . ILE A 1 79 ? 6.096 -5.773 -13.959 1.00 90.12 79 ILE A O 1
ATOM 647 N N . ALA A 1 80 ? 4.056 -5.179 -13.244 1.00 91.31 80 ALA A N 1
ATOM 648 C CA . ALA A 1 80 ? 3.460 -5.176 -14.572 1.00 91.31 80 ALA A CA 1
ATOM 649 C C . ALA A 1 80 ? 4.088 -4.132 -15.504 1.00 91.31 80 ALA A C 1
ATOM 651 O O . ALA A 1 80 ? 4.302 -4.431 -16.675 1.00 91.31 80 ALA A O 1
ATOM 652 N N . ILE A 1 81 ? 4.373 -2.931 -14.990 1.00 87.62 81 ILE A N 1
ATOM 653 C CA . ILE A 1 81 ? 4.845 -1.797 -15.795 1.00 87.62 81 ILE A CA 1
ATOM 654 C C . ILE A 1 81 ? 6.369 -1.655 -15.768 1.00 87.62 81 ILE A C 1
ATOM 656 O O . ILE A 1 81 ? 6.990 -1.580 -16.820 1.00 87.62 81 ILE A O 1
ATOM 660 N N . TYR A 1 82 ? 6.982 -1.624 -14.584 1.00 85.62 82 TYR A N 1
ATOM 661 C CA . TYR A 1 82 ? 8.409 -1.314 -14.432 1.00 85.62 82 TYR A CA 1
ATOM 662 C C . TYR A 1 82 ? 9.319 -2.539 -14.532 1.00 85.62 82 TYR A C 1
ATOM 664 O O . TYR A 1 82 ? 10.507 -2.381 -14.801 1.00 85.62 82 TYR A O 1
ATOM 672 N N . LEU A 1 83 ? 8.794 -3.752 -14.322 1.00 87.44 83 LEU A N 1
ATOM 673 C CA . LEU A 1 83 ? 9.531 -5.000 -14.571 1.00 87.44 83 LEU A CA 1
ATOM 674 C C . LEU A 1 83 ? 9.125 -5.679 -15.886 1.00 87.44 83 LEU A C 1
ATOM 676 O O . LEU A 1 83 ? 9.639 -6.753 -16.185 1.00 87.44 83 LEU A O 1
ATOM 680 N N . ASP A 1 84 ? 8.226 -5.059 -16.657 1.00 88.19 84 ASP A N 1
ATOM 681 C CA . ASP A 1 84 ? 7.730 -5.556 -17.946 1.00 88.19 84 ASP A CA 1
ATOM 682 C C . ASP A 1 84 ? 7.168 -6.992 -17.876 1.00 88.19 84 ASP A C 1
ATOM 684 O O . ASP A 1 84 ? 7.373 -7.830 -18.755 1.00 88.19 84 ASP A O 1
ATOM 688 N N . VAL A 1 85 ? 6.451 -7.307 -16.788 1.00 90.81 85 VAL A N 1
ATOM 689 C CA . VAL A 1 85 ? 5.798 -8.611 -16.596 1.00 90.81 85 VAL A CA 1
ATOM 690 C C . VAL A 1 85 ? 4.272 -8.441 -16.661 1.00 90.81 85 VAL A C 1
ATOM 692 O O . VAL A 1 85 ? 3.593 -8.443 -15.628 1.00 90.81 85 VAL A O 1
ATOM 695 N N . PRO A 1 86 ? 3.673 -8.333 -17.863 1.00 91.50 86 PRO A N 1
ATOM 696 C CA . PRO A 1 86 ? 2.295 -7.862 -18.047 1.00 91.50 86 PRO A CA 1
ATOM 697 C C . PRO A 1 86 ? 1.223 -8.751 -17.402 1.00 91.50 86 PRO A C 1
ATOM 699 O O . PRO A 1 86 ? 0.115 -8.285 -17.142 1.00 91.50 86 PRO A O 1
ATOM 702 N N . VAL A 1 87 ? 1.525 -10.019 -17.087 1.00 93.50 87 VAL A N 1
ATOM 703 C CA . VAL A 1 87 ? 0.585 -10.915 -16.386 1.00 93.50 87 VAL A CA 1
ATOM 704 C C . VAL A 1 87 ? 0.175 -10.372 -15.010 1.00 93.50 87 VAL A C 1
ATOM 706 O O . VAL A 1 87 ? -0.922 -10.666 -14.540 1.00 93.50 87 VAL A O 1
ATOM 709 N N . PHE A 1 88 ? 1.011 -9.532 -14.388 1.00 93.81 88 PHE A N 1
ATOM 710 C CA . PHE A 1 88 ? 0.728 -8.905 -13.096 1.00 93.81 88 PHE A CA 1
ATOM 711 C C . PHE A 1 88 ? -0.317 -7.779 -13.169 1.00 93.81 88 PHE A C 1
ATOM 713 O O . PHE A 1 88 ? -0.816 -7.332 -12.137 1.00 93.81 88 PHE A O 1
ATOM 720 N N . TYR A 1 89 ? -0.750 -7.391 -14.371 1.00 93.56 89 TYR A N 1
ATOM 721 C CA . TYR A 1 89 ? -1.880 -6.481 -14.551 1.00 93.56 89 TYR A CA 1
ATOM 722 C C . TYR A 1 89 ? -3.191 -7.054 -13.982 1.00 93.56 89 TYR A C 1
ATOM 724 O O . TYR A 1 89 ? -3.987 -6.334 -13.387 1.00 93.56 89 TYR A O 1
ATOM 732 N N . TYR A 1 90 ? -3.436 -8.359 -14.135 1.00 94.94 90 TYR A N 1
ATOM 733 C CA . TYR A 1 90 ? -4.660 -8.992 -13.632 1.00 94.94 90 TYR A CA 1
ATOM 734 C C . TYR A 1 90 ? -4.765 -8.993 -12.096 1.00 94.94 90 TYR A C 1
ATOM 736 O O . TYR A 1 90 ? -5.804 -8.559 -11.584 1.00 94.94 90 TYR A O 1
ATOM 744 N N . PRO A 1 91 ? -3.742 -9.440 -11.334 1.00 95.75 91 PRO A N 1
ATOM 745 C CA . PRO A 1 91 ? -3.786 -9.359 -9.880 1.00 95.75 91 PRO A CA 1
ATOM 746 C C . PRO A 1 91 ? -3.821 -7.913 -9.374 1.00 95.75 91 PRO A C 1
ATOM 748 O O . PRO A 1 91 ? -4.540 -7.663 -8.410 1.00 95.75 91 PRO A O 1
ATOM 751 N N . ASP A 1 92 ? -3.151 -6.958 -10.036 1.00 94.88 92 ASP A N 1
ATOM 752 C CA . ASP A 1 92 ? -3.301 -5.526 -9.728 1.00 94.88 92 ASP A CA 1
ATOM 753 C C . ASP A 1 92 ? -4.780 -5.109 -9.722 1.00 94.88 92 ASP A C 1
ATOM 755 O O . ASP A 1 92 ? -5.307 -4.686 -8.690 1.00 94.88 92 ASP A O 1
ATOM 759 N N . ARG A 1 93 ? -5.488 -5.323 -10.840 1.00 95.94 93 ARG A N 1
ATOM 760 C CA . ARG A 1 93 ? -6.911 -4.965 -10.958 1.00 95.94 93 ARG A CA 1
ATOM 761 C C . ARG A 1 93 ? -7.778 -5.655 -9.917 1.00 95.94 93 ARG A C 1
ATOM 763 O O . ARG A 1 93 ? -8.666 -5.020 -9.351 1.00 95.94 93 ARG A O 1
ATOM 770 N N . PHE A 1 94 ? -7.519 -6.930 -9.649 1.00 97.44 94 PHE A N 1
ATOM 771 C CA . PHE A 1 94 ? -8.252 -7.685 -8.640 1.00 97.44 94 PHE A CA 1
ATOM 772 C C . PHE A 1 94 ? -8.100 -7.072 -7.241 1.00 97.44 94 PHE A C 1
ATOM 774 O O . PHE A 1 94 ? -9.104 -6.785 -6.584 1.00 97.44 94 PHE A O 1
ATOM 781 N N . PHE A 1 95 ? -6.865 -6.816 -6.800 1.00 97.56 95 PHE A N 1
ATOM 782 C CA . PHE A 1 95 ? -6.612 -6.210 -5.493 1.00 97.56 95 PHE A CA 1
ATOM 783 C C . PHE A 1 95 ? -7.157 -4.786 -5.404 1.00 97.56 95 PHE A C 1
ATOM 785 O O . PHE A 1 95 ? -7.739 -4.422 -4.382 1.00 97.56 95 PHE A O 1
ATOM 792 N N . HIS A 1 96 ? -7.053 -4.012 -6.484 1.00 95.88 96 HIS A N 1
ATOM 793 C CA . HIS A 1 96 ? -7.583 -2.656 -6.536 1.00 95.88 96 HIS A CA 1
ATOM 794 C C . HIS A 1 96 ? -9.106 -2.628 -6.341 1.00 95.88 96 HIS A C 1
ATOM 796 O O . HIS A 1 96 ? -9.625 -1.877 -5.5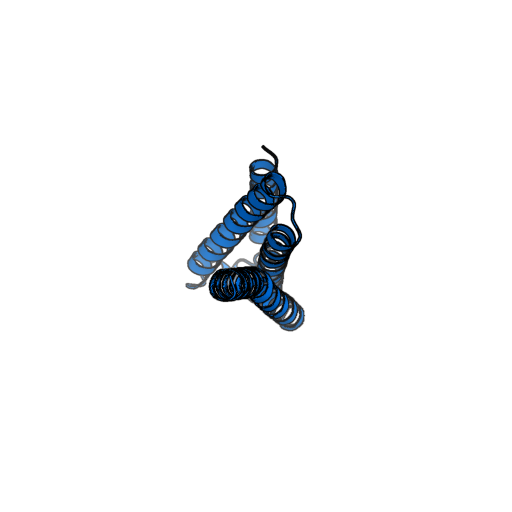14 1.00 95.88 96 HIS A O 1
ATOM 802 N N . ILE A 1 97 ? -9.837 -3.496 -7.049 1.00 97.06 97 ILE A N 1
ATOM 803 C CA . ILE A 1 97 ? -11.298 -3.606 -6.927 1.00 97.06 97 ILE A CA 1
ATOM 804 C C . ILE A 1 97 ? -11.693 -4.057 -5.515 1.00 97.06 97 ILE A C 1
ATOM 806 O O . ILE A 1 97 ? -12.619 -3.493 -4.927 1.00 97.06 97 ILE A O 1
ATOM 810 N N . LEU A 1 98 ? -10.981 -5.033 -4.940 1.00 96.38 98 LEU A N 1
ATOM 811 C CA . LEU A 1 98 ? -11.222 -5.464 -3.561 1.00 96.38 98 LEU A CA 1
ATOM 812 C C . LEU A 1 98 ? -10.983 -4.339 -2.548 1.00 96.38 98 LEU A C 1
ATOM 814 O O . LEU A 1 98 ? -11.786 -4.171 -1.627 1.00 96.38 98 LEU A O 1
ATOM 818 N N . ALA A 1 99 ? -9.919 -3.551 -2.723 1.00 96.62 99 ALA A N 1
ATOM 819 C CA . ALA A 1 99 ? -9.623 -2.408 -1.866 1.00 96.62 99 ALA A CA 1
ATOM 820 C C . ALA A 1 99 ? -10.763 -1.378 -1.891 1.00 96.62 99 ALA A C 1
ATOM 822 O O . ALA A 1 99 ? -11.232 -0.948 -0.835 1.00 96.62 99 ALA A O 1
ATOM 823 N N . LEU A 1 100 ? -11.271 -1.047 -3.083 1.00 95.94 100 LEU A N 1
ATOM 824 C CA . LEU A 1 100 ? -12.410 -0.141 -3.248 1.00 95.94 100 LEU A CA 1
ATOM 825 C C . LEU A 1 100 ? -13.688 -0.692 -2.596 1.00 95.94 100 LEU A C 1
ATOM 827 O O . LEU A 1 100 ? -14.379 0.038 -1.885 1.00 95.94 100 LEU A O 1
ATOM 831 N N . GLY A 1 101 ? -13.980 -1.985 -2.767 1.00 95.75 101 GLY A N 1
ATOM 832 C CA . GLY A 1 101 ? -15.130 -2.632 -2.127 1.00 95.75 101 GLY A CA 1
ATOM 833 C C . GLY A 1 101 ? -15.078 -2.565 -0.596 1.00 95.75 101 GLY A C 1
ATOM 834 O O . GLY A 1 101 ? -16.082 -2.288 0.061 1.00 95.75 101 GLY A O 1
ATOM 835 N N . LEU A 1 102 ? -13.895 -2.745 -0.008 1.00 95.44 102 LEU A N 1
ATOM 836 C CA . LEU A 1 102 ? -13.702 -2.639 1.439 1.00 95.44 102 LEU A CA 1
ATOM 837 C C . LEU A 1 102 ? -13.768 -1.196 1.949 1.00 95.44 102 LEU A C 1
ATOM 839 O O . LEU A 1 102 ? -14.288 -0.972 3.044 1.00 95.44 102 LEU A O 1
ATOM 843 N N . LEU A 1 103 ? -13.302 -0.215 1.166 1.00 94.12 103 LEU A N 1
ATOM 844 C CA . LEU A 1 103 ? -13.485 1.206 1.486 1.00 94.12 103 LEU A CA 1
ATOM 845 C C . LEU A 1 103 ? -14.968 1.582 1.534 1.00 94.12 103 LEU A C 1
ATOM 847 O O . LEU A 1 103 ? -15.389 2.291 2.450 1.00 94.12 103 LEU A O 1
ATOM 851 N N . LEU A 1 104 ? -15.772 1.060 0.605 1.00 93.25 104 LEU A N 1
ATOM 852 C CA . LEU A 1 104 ? -17.222 1.250 0.629 1.00 93.25 104 LEU A CA 1
ATOM 853 C C . LEU A 1 104 ? -17.840 0.653 1.900 1.00 93.25 104 LEU A C 1
ATOM 855 O O . LEU A 1 104 ? -18.612 1.329 2.577 1.00 93.25 104 LEU A O 1
ATOM 859 N N . LEU A 1 105 ? -17.452 -0.565 2.292 1.00 89.69 105 LEU A N 1
ATOM 860 C CA . LEU A 1 105 ? -17.927 -1.189 3.537 1.00 89.69 105 LEU A CA 1
ATOM 861 C C . LEU A 1 105 ? -17.502 -0.418 4.796 1.00 89.69 105 LEU A C 1
ATOM 863 O O . LEU A 1 105 ? -18.262 -0.334 5.763 1.00 89.69 105 LEU A O 1
ATOM 867 N N . PHE A 1 106 ? -16.306 0.172 4.788 1.00 89.50 106 PHE A N 1
ATOM 868 C CA . PHE A 1 106 ? -15.845 1.059 5.853 1.00 89.50 106 PHE A CA 1
ATOM 869 C C . PHE A 1 106 ? -16.710 2.329 5.981 1.00 89.50 106 PHE A C 1
ATOM 871 O O . PHE A 1 106 ? -16.880 2.840 7.097 1.00 89.50 106 PHE A O 1
ATOM 878 N N . TRP A 1 107 ? -17.247 2.830 4.864 1.00 85.25 107 TRP A N 1
ATOM 879 C CA . TRP A 1 107 ? -17.965 4.104 4.788 1.00 85.25 107 TRP A CA 1
ATOM 880 C C . TRP A 1 107 ? -19.492 3.999 4.906 1.00 85.25 107 TRP A C 1
ATOM 882 O O . TRP A 1 107 ? -20.101 4.896 5.479 1.00 85.25 107 TRP A O 1
ATOM 892 N N . ILE A 1 108 ? -20.114 2.919 4.420 1.00 82.56 108 ILE A N 1
ATOM 893 C CA . ILE A 1 108 ? -21.582 2.752 4.399 1.00 82.56 108 ILE A CA 1
ATOM 894 C C . ILE A 1 108 ? -22.142 2.406 5.783 1.00 82.56 108 ILE A C 1
ATOM 896 O O . ILE A 1 108 ? -23.139 2.976 6.216 1.00 82.56 108 ILE A O 1
ATOM 900 N N . LYS A 1 109 ? -21.481 1.508 6.514 1.00 68.88 109 LYS A N 1
ATOM 901 C CA . LYS A 1 109 ? -21.976 0.997 7.802 1.00 68.88 109 LYS A CA 1
ATOM 902 C C . LYS A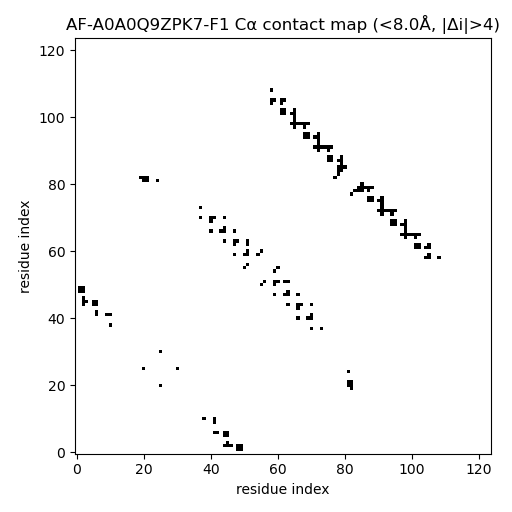 1 109 ? -22.302 2.078 8.862 1.00 68.88 109 LYS A C 1
ATOM 904 O O . LYS A 1 10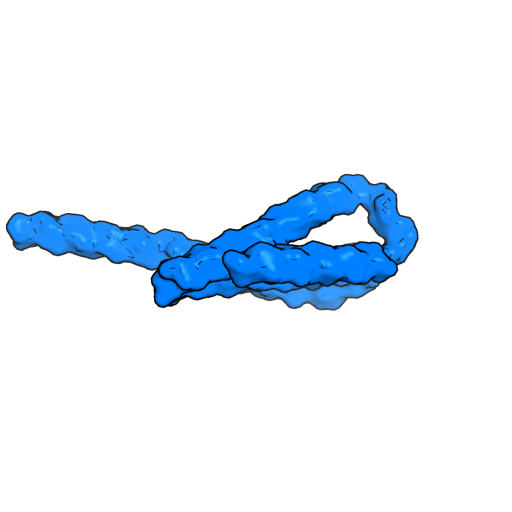9 ? -23.333 1.982 9.513 1.00 68.88 109 LYS A O 1
ATOM 909 N N . PRO A 1 110 ? -21.491 3.142 9.017 1.00 65.56 110 PRO A N 1
ATOM 910 C CA . PRO A 1 110 ? -21.801 4.263 9.910 1.00 65.56 110 PRO A CA 1
ATOM 911 C C . PRO A 1 110 ? -23.044 5.067 9.513 1.00 65.56 110 PRO A C 1
ATOM 913 O O . PRO A 1 110 ? -23.678 5.663 10.379 1.00 65.56 110 PRO A O 1
ATOM 916 N N . ILE A 1 111 ? -23.360 5.138 8.216 1.00 62.00 111 ILE A N 1
ATOM 917 C CA . ILE A 1 111 ? -24.525 5.880 7.713 1.00 62.00 111 ILE A CA 1
ATOM 918 C C . ILE A 1 111 ? -25.806 5.138 8.104 1.00 62.00 111 ILE A C 1
ATOM 920 O O . ILE A 1 111 ? -26.773 5.763 8.533 1.00 62.00 111 ILE A O 1
ATOM 924 N N . GLU A 1 112 ? -25.787 3.809 8.012 1.00 64.06 112 GLU A N 1
ATOM 925 C CA . GLU A 1 112 ? -26.900 2.945 8.408 1.00 64.06 112 GLU A CA 1
ATOM 926 C C . GLU A 1 112 ? -27.170 3.017 9.920 1.00 64.06 112 GLU A C 1
ATOM 928 O O . GLU A 1 112 ? -28.295 3.308 10.327 1.00 64.06 112 GLU A O 1
ATOM 933 N N . ASP A 1 113 ? -26.127 2.880 10.749 1.00 65.25 113 ASP A N 1
ATOM 934 C CA . ASP A 1 113 ? -26.251 2.983 12.212 1.00 65.25 113 ASP A CA 1
ATOM 935 C C . ASP A 1 113 ? -26.755 4.375 12.655 1.00 65.25 113 ASP A C 1
ATOM 937 O O . ASP A 1 113 ? -27.570 4.493 13.570 1.00 65.25 113 ASP A O 1
ATOM 941 N N . SER A 1 114 ? -26.310 5.450 11.991 1.00 68.56 114 SER A N 1
ATOM 942 C CA . SER A 1 114 ? -26.767 6.821 12.267 1.00 68.56 114 SER A CA 1
ATOM 943 C C . SER A 1 114 ? -28.250 7.021 11.932 1.00 68.56 114 SER A C 1
ATOM 945 O O . SER A 1 114 ? -28.994 7.619 12.711 1.00 68.56 114 SER A O 1
ATOM 947 N N . ASN A 1 115 ? -28.703 6.508 10.786 1.00 65.00 115 ASN A N 1
ATOM 948 C CA . ASN A 1 115 ? -30.098 6.638 10.369 1.00 65.00 115 ASN A CA 1
ATOM 949 C C . ASN A 1 115 ? -31.051 5.867 11.290 1.00 65.00 115 ASN A C 1
ATOM 951 O O . ASN A 1 115 ? -32.096 6.408 11.644 1.00 65.00 115 ASN A O 1
ATOM 955 N N . ASN A 1 116 ? -30.676 4.664 11.731 1.00 67.19 116 ASN A N 1
ATOM 956 C CA . ASN A 1 116 ? -31.506 3.863 12.636 1.00 67.19 116 ASN A CA 1
ATOM 957 C C . ASN A 1 116 ? -31.684 4.538 14.007 1.00 67.19 116 ASN A C 1
ATOM 959 O O . ASN A 1 116 ? -32.810 4.655 14.485 1.00 67.19 116 ASN A O 1
ATOM 963 N N . ASN A 1 117 ? -30.614 5.093 14.586 1.00 64.56 117 ASN A N 1
ATOM 964 C CA . ASN A 1 117 ? -30.696 5.813 15.865 1.00 64.56 117 ASN A CA 1
ATOM 965 C C . ASN A 1 117 ? -31.605 7.057 15.792 1.00 64.56 117 ASN A C 1
ATOM 967 O O . ASN A 1 117 ? -32.320 7.370 16.741 1.00 64.56 117 ASN A O 1
ATOM 971 N N . ASN A 1 118 ? -31.600 7.772 14.661 1.00 66.81 118 ASN A N 1
ATOM 972 C CA . ASN A 1 118 ? -32.469 8.935 14.454 1.00 66.81 118 ASN A CA 1
ATOM 973 C C . ASN A 1 118 ? -33.950 8.558 14.281 1.00 66.81 118 ASN A C 1
ATOM 975 O O . ASN A 1 118 ? -34.819 9.388 14.547 1.00 66.81 118 ASN A O 1
ATOM 979 N N . LEU A 1 119 ? -34.245 7.346 13.803 1.00 67.69 119 LEU A N 1
ATOM 980 C CA . LEU A 1 119 ? -35.613 6.838 13.688 1.00 67.69 119 LEU A CA 1
ATOM 981 C C . LEU A 1 119 ? -36.152 6.414 15.058 1.00 67.69 119 LEU A C 1
ATOM 983 O O . LEU A 1 119 ? -37.244 6.842 15.417 1.00 67.69 119 LEU A O 1
ATOM 987 N N . GLU A 1 120 ? -35.364 5.699 15.864 1.00 62.59 120 GLU A N 1
ATOM 988 C CA . GLU A 1 120 ? -35.759 5.330 17.234 1.00 62.59 120 GLU A CA 1
ATOM 989 C C . GLU A 1 120 ? -36.028 6.562 18.115 1.00 62.59 120 GLU A C 1
ATOM 991 O O . GLU A 1 120 ? -37.003 6.584 18.856 1.00 62.59 120 GLU A O 1
ATOM 996 N N . GLN A 1 121 ? -35.236 7.634 17.992 1.00 62.34 121 GLN A N 1
ATOM 997 C CA . GLN A 1 121 ? -35.474 8.884 18.735 1.00 62.34 121 GLN A CA 1
ATOM 998 C C . GLN A 1 121 ? -36.739 9.646 18.314 1.00 62.34 121 GLN A C 1
ATOM 1000 O O . GLN A 1 121 ? -37.180 10.528 19.045 1.00 62.34 121 GLN A O 1
ATOM 1005 N N . ARG A 1 122 ? -37.299 9.364 17.132 1.00 62.12 122 ARG A N 1
ATOM 1006 C CA . ARG A 1 122 ? -38.536 9.998 16.646 1.00 62.12 122 ARG A CA 1
ATOM 1007 C C . ARG A 1 122 ? -39.797 9.248 17.060 1.00 62.12 122 ARG A C 1
ATOM 1009 O O . ARG A 1 122 ? -40.877 9.822 16.960 1.00 62.12 122 ARG A O 1
ATOM 1016 N N . GLU A 1 123 ? -39.668 7.992 17.477 1.00 60.97 123 GLU A N 1
ATOM 1017 C CA . GLU A 1 123 ? -40.787 7.157 17.927 1.00 60.97 123 GLU A CA 1
ATOM 1018 C C . GLU A 1 123 ? -41.034 7.239 19.448 1.00 60.97 123 GLU A C 1
ATOM 1020 O O . GLU A 1 123 ? -41.972 6.609 19.940 1.00 60.97 123 GLU A O 1
ATOM 1025 N N . VAL A 1 124 ? -40.237 8.032 20.182 1.00 52.81 124 VAL A N 1
ATOM 1026 C CA . VAL A 1 124 ? -40.353 8.272 21.637 1.00 52.81 124 VAL A CA 1
ATOM 1027 C C . VAL A 1 124 ? -40.937 9.649 21.937 1.00 52.81 124 VAL A C 1
ATOM 1029 O O . VAL A 1 124 ? -40.471 10.639 21.330 1.00 52.81 124 VAL A O 1
#

Sequence (124 aa):
MLGIAVVAINIYLLFKLLAMVPEAFIYDYFYPVYLALTLLTILLVGVAFTYNNIVSNKRSFYFLLAALFLAFSDFNFFIAIYLDVPVFYYPDRFFHILALGLLLLFWIKPIEDSNNNNLEQREV

Secondary structure (DSSP, 8-state):
-HHHHHHHHHHHHHHHHHTTS-GGGTT-TTHHHHHHHHHHHHHHHHHHHHHHHHH-SHHHHHHHHHHHHHHHHHHHHHHHHHS--GGGHHHHHHHHHHHHHHHHHHHHHHHHHHHHHHHHTT--

Organism: NCBI:txid270918

pLDDT: mean 86.28, std 11.29, range [52.81, 97.56]